Protein AF-A0A5B0RW59-F1 (afdb_monomer)

Structure (mmCIF, N/CA/C/O backbone):
data_AF-A0A5B0RW59-F1
#
_entry.id   AF-A0A5B0RW59-F1
#
loop_
_atom_site.group_PDB
_atom_site.id
_atom_site.type_symbol
_atom_site.label_atom_id
_atom_site.label_alt_id
_atom_site.label_comp_id
_atom_site.label_asym_id
_atom_site.label_entity_id
_atom_site.label_seq_id
_atom_site.pdbx_PDB_ins_code
_atom_site.Cartn_x
_atom_site.Cartn_y
_atom_site.Cartn_z
_atom_site.occupancy
_atom_site.B_iso_or_equiv
_atom_site.auth_seq_id
_atom_site.auth_comp_id
_atom_site.auth_asym_id
_atom_site.auth_atom_id
_atom_site.pdbx_PDB_model_num
ATOM 1 N N . MET A 1 1 ? -12.286 11.968 -6.128 1.00 49.53 1 MET A N 1
ATOM 2 C CA . MET A 1 1 ? -11.144 11.504 -5.282 1.00 49.53 1 MET A CA 1
ATOM 3 C C . MET A 1 1 ? -10.356 10.433 -6.025 1.00 49.53 1 MET A C 1
ATOM 5 O O . MET A 1 1 ? -9.141 10.560 -6.102 1.00 49.53 1 MET A O 1
ATOM 9 N N . GLN A 1 2 ? -11.053 9.477 -6.645 1.00 55.59 2 GLN A N 1
ATOM 10 C CA . GLN A 1 2 ? -10.509 8.518 -7.610 1.00 55.59 2 GLN A CA 1
ATOM 11 C C . GLN A 1 2 ? -9.782 9.195 -8.790 1.00 55.59 2 GLN A C 1
ATOM 13 O O . GLN A 1 2 ? -8.636 8.872 -9.065 1.00 55.59 2 GLN A O 1
ATOM 18 N N . ASP A 1 3 ? -10.353 10.267 -9.344 1.00 57.00 3 ASP A N 1
ATOM 19 C CA . ASP A 1 3 ? -9.793 10.981 -10.512 1.00 57.00 3 ASP A CA 1
ATOM 20 C C . ASP A 1 3 ? -8.392 11.570 -10.270 1.00 57.00 3 ASP A C 1
ATOM 22 O O . ASP A 1 3 ? -7.576 11.712 -11.178 1.00 57.00 3 ASP A O 1
ATOM 26 N N . ARG A 1 4 ? -8.083 11.913 -9.012 1.00 59.81 4 ARG A N 1
ATOM 27 C CA . ARG A 1 4 ? -6.758 12.425 -8.629 1.00 59.81 4 ARG A CA 1
ATOM 28 C C . ARG A 1 4 ? -5.722 11.309 -8.564 1.00 59.81 4 ARG A C 1
ATOM 30 O O . ARG A 1 4 ? -4.548 11.570 -8.799 1.00 59.81 4 ARG A O 1
ATOM 37 N N . ILE A 1 5 ? -6.154 10.100 -8.212 1.00 61.66 5 ILE A N 1
ATOM 38 C CA . ILE A 1 5 ? -5.310 8.905 -8.166 1.00 61.66 5 ILE A CA 1
ATOM 39 C C . ILE A 1 5 ? -5.019 8.461 -9.599 1.00 61.66 5 ILE A C 1
ATOM 41 O O . ILE A 1 5 ? -3.859 8.228 -9.930 1.00 61.66 5 ILE A O 1
ATOM 45 N N . ASP A 1 6 ? -6.032 8.460 -10.462 1.00 67.44 6 ASP A N 1
ATOM 46 C CA . ASP A 1 6 ? -5.900 8.047 -11.860 1.00 67.44 6 ASP A CA 1
ATOM 47 C C . ASP A 1 6 ? -4.964 8.990 -12.640 1.00 67.44 6 ASP A C 1
ATOM 49 O O . ASP A 1 6 ? -4.053 8.532 -13.325 1.00 67.44 6 ASP A O 1
ATOM 53 N N . CYS A 1 7 ? -5.065 10.307 -12.417 1.00 64.31 7 CYS A N 1
ATOM 54 C CA . CYS A 1 7 ? -4.178 11.294 -13.046 1.00 64.31 7 CYS A CA 1
ATOM 55 C C . CYS A 1 7 ? -2.702 11.169 -12.606 1.00 64.31 7 CYS A C 1
ATOM 57 O O . CYS A 1 7 ? -1.784 11.483 -13.367 1.00 64.31 7 CYS A O 1
ATOM 59 N N . VAL A 1 8 ? -2.447 10.716 -11.373 1.00 64.81 8 VAL A N 1
ATOM 60 C CA . VAL A 1 8 ? -1.081 10.439 -10.898 1.00 64.81 8 VAL A CA 1
ATOM 61 C C . VAL A 1 8 ? -0.563 9.134 -11.497 1.00 64.81 8 VAL A C 1
ATOM 63 O O . VAL A 1 8 ? 0.610 9.060 -11.849 1.00 64.81 8 VAL A O 1
ATOM 66 N N . VAL A 1 9 ? -1.422 8.125 -11.642 1.00 63.53 9 VAL A N 1
ATOM 67 C CA . VAL A 1 9 ? -1.058 6.830 -12.227 1.00 63.53 9 VAL A CA 1
ATOM 68 C C . VAL A 1 9 ? -0.706 6.966 -13.708 1.00 63.53 9 VAL A C 1
ATOM 70 O O . VAL A 1 9 ? 0.354 6.479 -14.093 1.00 63.53 9 VAL A O 1
ATOM 73 N N . GLU A 1 10 ? -1.501 7.695 -14.495 1.00 66.00 10 GLU A N 1
ATOM 74 C CA . GLU A 1 10 ? -1.199 7.946 -15.914 1.00 66.00 10 GLU A CA 1
ATOM 75 C C . GLU A 1 10 ? 0.136 8.671 -16.106 1.00 66.00 10 GLU A C 1
ATOM 77 O O . GLU A 1 10 ? 0.920 8.315 -16.978 1.00 66.00 10 GLU A O 1
ATOM 82 N N . LYS A 1 11 ? 0.449 9.662 -15.262 1.00 60.78 11 LYS A N 1
ATOM 83 C CA . LYS A 1 11 ? 1.711 10.416 -15.373 1.00 60.78 11 LYS A CA 1
ATOM 84 C C . LYS A 1 11 ? 2.960 9.592 -15.049 1.00 60.78 11 LYS A C 1
ATOM 86 O O . LYS A 1 11 ? 4.062 10.029 -15.374 1.00 60.78 11 LYS A O 1
ATOM 91 N N . ILE A 1 12 ? 2.808 8.453 -14.374 1.00 62.34 12 ILE A N 1
ATOM 92 C CA . ILE A 1 12 ? 3.913 7.566 -13.979 1.00 62.34 12 ILE A CA 1
ATOM 93 C C . ILE A 1 12 ? 4.073 6.405 -14.977 1.00 62.34 12 ILE A C 1
ATOM 95 O O . ILE A 1 12 ? 5.126 5.761 -15.008 1.00 62.34 12 ILE A O 1
ATOM 99 N N . GLU A 1 13 ? 3.066 6.128 -15.809 1.00 53.66 13 GLU A N 1
ATOM 100 C CA . GLU A 1 13 ? 3.146 5.085 -16.830 1.00 53.66 13 GLU A CA 1
ATOM 101 C C . GLU A 1 13 ? 3.973 5.561 -18.032 1.00 53.66 13 GLU A C 1
ATOM 103 O O . GLU A 1 13 ? 3.535 6.329 -18.882 1.00 53.66 13 GLU A O 1
ATOM 108 N N . LEU A 1 14 ? 5.221 5.092 -18.085 1.00 57.97 14 LEU A N 1
ATOM 109 C CA . LEU A 1 14 ? 6.049 5.162 -19.285 1.00 57.97 14 LEU A CA 1
ATOM 110 C C . LEU A 1 14 ? 5.509 4.201 -20.362 1.00 57.97 14 LEU A C 1
ATOM 112 O O . LEU A 1 14 ? 4.989 3.139 -20.009 1.00 57.97 14 LEU A O 1
ATOM 116 N N . PRO A 1 15 ? 5.668 4.534 -21.659 1.00 55.22 15 PRO A N 1
ATOM 117 C CA . PRO A 1 15 ? 5.160 3.723 -22.759 1.00 55.22 15 PRO A CA 1
ATOM 118 C C . PRO A 1 15 ? 5.747 2.302 -22.753 1.00 55.22 15 PRO A C 1
ATOM 120 O O . PRO A 1 15 ? 6.918 2.132 -22.400 1.00 55.22 15 PRO A O 1
ATOM 123 N N . PRO A 1 16 ? 4.967 1.296 -23.187 1.00 56.56 16 PRO A N 1
ATOM 124 C CA . PRO A 1 16 ? 5.332 -0.119 -23.097 1.00 56.56 16 PRO A CA 1
ATOM 125 C C . PRO A 1 16 ? 6.514 -0.549 -23.989 1.00 56.56 16 PRO A C 1
ATOM 127 O O . PRO A 1 16 ? 7.077 -1.609 -23.737 1.00 56.56 16 PRO A O 1
ATOM 130 N N . ASP A 1 17 ? 6.922 0.263 -24.974 1.00 53.44 17 ASP A N 1
ATOM 131 C CA . ASP A 1 17 ? 7.849 -0.153 -26.046 1.00 53.44 17 ASP A CA 1
ATOM 132 C C . ASP A 1 17 ? 9.303 0.338 -25.906 1.00 53.44 17 ASP A C 1
ATOM 134 O O . ASP A 1 17 ? 10.122 0.126 -26.800 1.00 53.44 17 ASP A O 1
ATOM 138 N N . SER A 1 18 ? 9.674 0.984 -24.801 1.00 54.38 18 SER A N 1
ATOM 139 C CA . SER A 1 18 ? 11.071 1.393 -24.597 1.00 54.38 18 SER A CA 1
ATOM 140 C C . SER A 1 18 ? 11.881 0.247 -23.988 1.00 54.38 18 SER A C 1
ATOM 142 O O . SER A 1 18 ? 11.685 -0.093 -22.819 1.00 54.38 18 SER A O 1
ATOM 144 N N . GLU A 1 19 ? 12.819 -0.329 -24.749 1.00 55.16 19 GLU A N 1
ATOM 145 C CA . GLU A 1 19 ? 13.798 -1.280 -24.206 1.00 55.16 19 GLU A CA 1
ATOM 146 C C . GLU A 1 19 ? 14.490 -0.688 -22.960 1.00 55.16 19 GLU A C 1
ATOM 148 O O . GLU A 1 19 ? 14.938 0.467 -22.984 1.00 55.16 19 GLU A O 1
ATOM 153 N N . PRO A 1 20 ? 14.596 -1.444 -21.850 1.00 47.75 20 PRO A N 1
ATOM 154 C CA . PRO A 1 20 ? 15.150 -0.924 -20.612 1.00 47.75 20 PRO A CA 1
ATOM 155 C C . PRO A 1 20 ? 16.665 -0.755 -20.762 1.00 47.75 20 PRO A C 1
ATOM 157 O O . PRO A 1 20 ? 17.444 -1.690 -20.594 1.00 47.75 20 PRO A O 1
ATOM 160 N N . THR A 1 21 ? 17.107 0.462 -21.069 1.00 48.72 21 THR A N 1
ATOM 161 C CA . THR A 1 21 ? 18.529 0.814 -21.092 1.00 48.72 21 THR A CA 1
ATOM 162 C C . THR A 1 21 ? 19.111 0.670 -19.671 1.00 48.72 21 THR A C 1
ATOM 164 O O . THR A 1 21 ? 18.441 1.057 -18.711 1.00 48.72 21 THR A O 1
ATOM 167 N N . PRO A 1 22 ? 20.355 0.187 -19.476 1.00 48.47 22 PRO A N 1
ATOM 168 C CA . PRO A 1 22 ? 20.950 -0.044 -18.14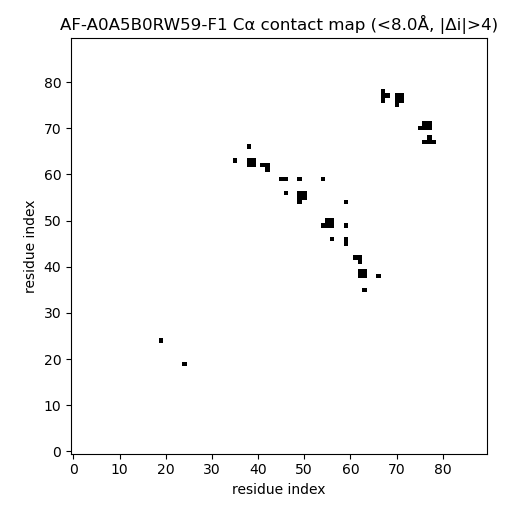8 1.00 48.47 22 PRO A CA 1
ATOM 169 C C . PRO A 1 22 ? 20.881 1.147 -17.169 1.00 48.47 22 PRO A C 1
ATOM 171 O O . PRO A 1 22 ? 20.755 0.955 -15.961 1.00 48.47 22 PRO A O 1
ATOM 174 N N . ALA A 1 23 ? 20.884 2.383 -17.677 1.00 45.69 23 ALA A N 1
ATOM 175 C CA . ALA A 1 23 ? 20.723 3.599 -16.874 1.00 45.69 23 ALA A CA 1
ATOM 176 C C . ALA A 1 23 ? 19.335 3.718 -16.199 1.00 45.69 23 ALA A C 1
ATOM 178 O O . ALA A 1 23 ? 19.221 4.279 -15.108 1.00 45.69 23 ALA A O 1
ATOM 179 N N . ILE A 1 24 ? 18.286 3.142 -16.800 1.00 49.59 24 ILE A N 1
ATOM 180 C CA . ILE A 1 24 ? 16.912 3.118 -16.266 1.00 49.59 24 ILE A CA 1
ATOM 181 C C . ILE A 1 24 ? 16.831 2.204 -15.035 1.00 49.59 24 ILE A C 1
ATOM 183 O O . ILE A 1 24 ? 16.103 2.492 -14.085 1.00 49.59 24 ILE A O 1
ATOM 187 N N . VAL A 1 25 ? 17.620 1.126 -15.005 1.00 45.72 25 VAL A N 1
ATOM 188 C CA . VAL A 1 25 ? 17.668 0.182 -13.878 1.00 45.72 25 VAL A CA 1
ATOM 189 C C . VAL A 1 25 ? 18.272 0.840 -12.634 1.00 45.72 25 VAL A C 1
ATOM 191 O O . VAL A 1 25 ? 17.739 0.679 -11.539 1.00 45.72 25 VAL A O 1
ATOM 194 N N . GLN A 1 26 ? 19.328 1.642 -12.800 1.00 42.94 26 GLN A N 1
ATOM 195 C CA . GLN A 1 26 ? 20.008 2.313 -11.686 1.00 42.94 26 GLN A CA 1
ATOM 196 C C . GLN A 1 26 ? 19.223 3.532 -11.161 1.00 42.94 26 GLN A C 1
ATOM 198 O O . GLN A 1 26 ? 19.147 3.737 -9.950 1.00 42.94 26 GLN A O 1
ATOM 203 N N . GLY A 1 27 ? 18.563 4.293 -12.047 1.00 47.75 27 GLY A N 1
ATOM 204 C CA . GLY A 1 27 ? 17.623 5.356 -11.659 1.00 47.75 27 GLY A CA 1
ATOM 205 C C . GLY A 1 27 ? 16.349 4.831 -10.980 1.00 47.75 27 GLY A C 1
ATOM 206 O O . GLY A 1 27 ? 15.790 5.493 -10.108 1.00 47.75 27 GLY A O 1
ATOM 207 N N . ASN A 1 28 ? 15.921 3.607 -11.308 1.00 54.88 28 ASN A N 1
ATOM 208 C CA . ASN A 1 28 ? 14.798 2.955 -10.633 1.00 54.88 28 ASN A CA 1
ATOM 209 C C . ASN A 1 28 ? 15.104 2.617 -9.167 1.00 54.88 28 ASN A C 1
ATOM 211 O O . ASN A 1 28 ? 14.185 2.641 -8.359 1.00 54.88 28 ASN A O 1
ATOM 215 N N . TRP A 1 29 ? 16.356 2.340 -8.783 1.00 56.34 29 TRP A N 1
ATOM 216 C CA . TRP A 1 29 ? 16.679 1.955 -7.398 1.00 56.34 29 TRP A CA 1
ATOM 217 C C . TRP A 1 29 ? 16.508 3.107 -6.399 1.00 56.34 29 TRP A C 1
ATOM 219 O O . TRP A 1 29 ? 16.032 2.889 -5.284 1.00 56.34 29 TRP A O 1
ATOM 229 N N . SER A 1 30 ? 16.833 4.343 -6.795 1.00 63.97 30 SER A N 1
ATOM 230 C CA . SER A 1 30 ? 16.602 5.527 -5.955 1.00 63.97 30 SER A CA 1
ATOM 231 C C . SER A 1 30 ? 15.110 5.864 -5.847 1.00 63.97 30 SER A C 1
ATOM 233 O O . SER A 1 30 ? 14.625 6.153 -4.752 1.00 63.97 30 SER A O 1
ATOM 235 N N . GLY A 1 31 ? 14.359 5.748 -6.947 1.00 71.38 31 GLY A N 1
ATOM 236 C CA . GLY A 1 31 ? 12.900 5.903 -6.947 1.00 71.38 31 GLY A CA 1
ATOM 237 C C . GLY A 1 31 ? 12.190 4.823 -6.129 1.00 71.38 31 GLY A C 1
ATOM 238 O O . GLY A 1 31 ? 11.260 5.112 -5.376 1.00 71.38 31 GLY A O 1
ATOM 239 N N . ASP A 1 32 ? 12.667 3.585 -6.207 1.00 73.88 32 ASP A N 1
ATOM 240 C CA . ASP A 1 32 ? 12.162 2.463 -5.428 1.00 73.88 32 ASP A CA 1
ATOM 241 C C . ASP A 1 32 ? 12.401 2.659 -3.929 1.00 73.88 32 ASP A C 1
ATOM 243 O O . ASP A 1 32 ? 11.494 2.437 -3.131 1.00 73.88 32 ASP A O 1
ATOM 247 N N . TRP A 1 33 ? 13.566 3.165 -3.524 1.00 73.44 33 TRP A N 1
ATOM 248 C CA . TRP A 1 33 ? 13.822 3.511 -2.124 1.00 73.44 33 TRP A CA 1
ATOM 249 C C . TRP A 1 33 ? 12.878 4.605 -1.598 1.00 73.44 33 TRP A C 1
ATOM 251 O O . TRP A 1 33 ? 12.347 4.502 -0.488 1.00 73.44 33 TRP A O 1
ATOM 261 N N . ILE A 1 34 ? 12.627 5.646 -2.398 1.00 81.75 34 ILE A N 1
ATOM 262 C CA . ILE A 1 34 ? 11.681 6.719 -2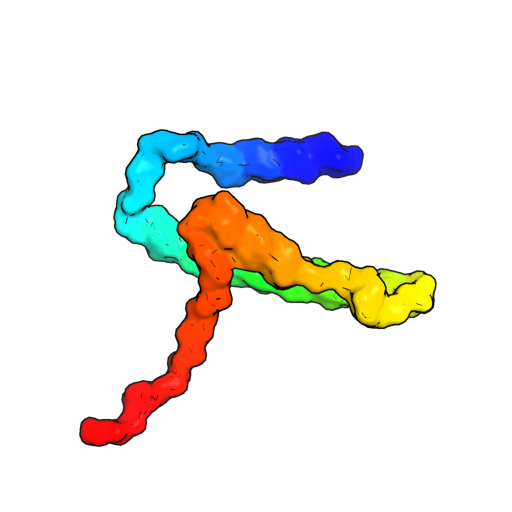.049 1.00 81.75 34 ILE A CA 1
ATOM 263 C C . ILE A 1 34 ? 10.263 6.151 -1.905 1.00 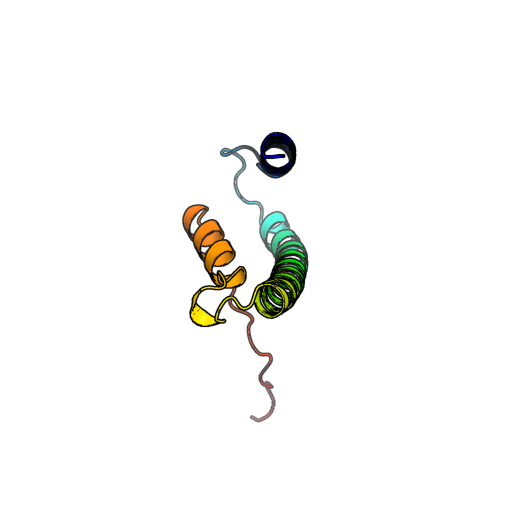81.75 34 ILE A C 1
ATOM 265 O O . ILE A 1 34 ? 9.590 6.402 -0.904 1.00 81.75 34 ILE A O 1
ATOM 269 N N . ASN A 1 35 ? 9.832 5.329 -2.863 1.00 81.81 35 ASN A N 1
ATOM 270 C CA . ASN A 1 35 ? 8.523 4.681 -2.836 1.00 81.81 35 ASN A CA 1
ATOM 271 C C . ASN A 1 35 ? 8.367 3.744 -1.629 1.00 81.81 35 ASN A C 1
ATOM 273 O O . ASN A 1 35 ? 7.296 3.715 -1.021 1.00 81.81 35 ASN A O 1
ATOM 277 N N . TRP A 1 36 ? 9.432 3.044 -1.228 1.00 81.94 36 TRP A N 1
ATOM 278 C CA . TRP A 1 36 ? 9.433 2.217 -0.020 1.00 81.94 36 TRP A CA 1
ATOM 279 C C . TRP A 1 36 ? 9.226 3.047 1.243 1.00 81.94 36 TRP A C 1
ATOM 281 O O . TRP A 1 36 ? 8.362 2.726 2.062 1.00 81.94 36 TRP A O 1
ATOM 291 N N . ASN A 1 37 ? 9.944 4.163 1.372 1.00 84.75 37 ASN A N 1
ATOM 292 C CA . ASN A 1 37 ? 9.756 5.073 2.500 1.00 84.75 37 ASN A CA 1
ATOM 293 C C . ASN A 1 37 ? 8.342 5.669 2.538 1.00 84.75 37 ASN A C 1
ATOM 295 O O . ASN A 1 37 ? 7.751 5.771 3.614 1.00 84.75 37 ASN A O 1
ATOM 299 N N . HIS A 1 38 ? 7.759 6.004 1.384 1.00 86.56 38 HIS A N 1
ATOM 300 C CA . HIS A 1 38 ? 6.367 6.454 1.321 1.00 86.56 38 HIS A CA 1
ATOM 301 C C . HIS A 1 38 ? 5.383 5.365 1.764 1.00 86.56 38 HIS A C 1
ATOM 303 O O . HIS A 1 38 ? 4.480 5.655 2.550 1.00 86.56 38 HIS A O 1
ATOM 309 N N . CYS A 1 39 ? 5.567 4.118 1.319 1.00 87.19 39 CYS A N 1
ATOM 310 C CA . CYS A 1 39 ? 4.723 2.997 1.741 1.00 87.19 39 CYS A CA 1
ATOM 311 C C . CYS A 1 39 ? 4.795 2.779 3.258 1.00 87.19 39 CYS A C 1
ATOM 313 O O . CYS A 1 39 ? 3.761 2.597 3.900 1.00 87.19 39 CYS A O 1
ATOM 315 N N . TYR A 1 40 ? 5.992 2.887 3.842 1.00 86.69 40 TYR A N 1
ATOM 316 C CA . TYR A 1 40 ? 6.180 2.816 5.290 1.00 86.69 40 TYR A CA 1
ATOM 317 C C . TYR A 1 40 ? 5.435 3.939 6.027 1.00 86.69 40 TYR A C 1
ATOM 319 O O . TYR A 1 40 ? 4.673 3.673 6.954 1.00 86.69 40 TYR A O 1
ATOM 327 N N . GLN A 1 41 ? 5.582 5.194 5.594 1.00 90.00 41 GLN A N 1
ATOM 328 C CA . GLN A 1 41 ? 4.882 6.327 6.215 1.00 90.00 41 GLN A CA 1
ATOM 329 C C . GLN A 1 41 ? 3.353 6.206 6.108 1.00 90.00 41 GLN A C 1
ATOM 331 O O . GLN A 1 41 ? 2.640 6.527 7.060 1.00 90.00 41 GLN A O 1
ATOM 336 N N . LEU A 1 42 ? 2.843 5.730 4.968 1.00 90.81 42 LEU A N 1
ATOM 337 C CA . LEU A 1 42 ? 1.418 5.455 4.762 1.00 90.81 42 LEU A CA 1
ATOM 338 C C . LEU A 1 42 ? 0.913 4.353 5.698 1.00 90.81 42 LEU A C 1
ATOM 340 O O . LEU A 1 42 ? -0.141 4.521 6.307 1.00 90.81 42 LEU A O 1
ATOM 344 N N . GLN A 1 43 ? 1.677 3.272 5.868 1.00 92.75 43 GLN A N 1
ATOM 345 C CA . GLN A 1 43 ? 1.331 2.191 6.791 1.00 92.75 43 GLN A CA 1
ATOM 346 C C . GLN A 1 43 ? 1.166 2.700 8.229 1.00 92.75 43 GLN A C 1
ATOM 348 O O . GLN A 1 43 ? 0.198 2.344 8.897 1.00 92.75 43 GLN A O 1
ATOM 353 N N . GLN A 1 44 ? 2.070 3.570 8.690 1.00 91.00 44 GLN A N 1
ATOM 354 C CA . GLN A 1 44 ? 1.997 4.132 10.041 1.00 91.00 44 GLN A CA 1
ATOM 355 C C . GLN A 1 44 ? 0.759 5.014 10.234 1.00 91.00 44 GLN A C 1
ATOM 357 O O . GLN A 1 44 ? 0.115 4.942 11.278 1.00 91.00 44 GLN A O 1
ATOM 362 N N . LYS A 1 45 ? 0.390 5.805 9.219 1.00 92.31 45 LYS A N 1
ATOM 363 C CA . LYS A 1 45 ? -0.846 6.602 9.250 1.00 92.31 45 LYS A CA 1
ATOM 364 C C . LYS A 1 45 ? -2.089 5.717 9.296 1.00 92.31 45 LYS A C 1
ATOM 366 O O . LYS A 1 45 ? -2.986 6.000 10.075 1.00 92.31 45 LYS A O 1
ATOM 371 N N . LEU A 1 46 ? -2.117 4.634 8.516 1.00 90.69 46 LEU A N 1
ATOM 372 C CA . LEU A 1 46 ? -3.222 3.671 8.535 1.00 90.69 46 LEU A CA 1
ATOM 373 C C . LEU A 1 46 ? -3.349 2.960 9.882 1.00 90.69 46 LEU A C 1
ATOM 375 O O . LEU A 1 46 ? -4.462 2.725 10.333 1.00 90.69 46 LEU A O 1
ATOM 379 N N . TYR A 1 47 ? -2.236 2.633 10.543 1.00 92.94 47 TYR A N 1
ATOM 380 C CA . TYR A 1 47 ? -2.292 2.072 11.892 1.00 92.94 47 TYR A CA 1
ATOM 381 C C . TYR A 1 47 ? -2.819 3.070 12.924 1.00 92.94 47 TYR A C 1
ATOM 383 O O . TYR A 1 47 ? -3.603 2.674 13.782 1.00 92.94 47 TYR A O 1
ATOM 391 N N . ALA A 1 48 ? -2.420 4.342 12.839 1.00 91.50 48 ALA A N 1
ATOM 392 C CA . ALA A 1 48 ? -2.944 5.383 13.721 1.00 91.50 48 ALA A CA 1
ATOM 393 C C . ALA A 1 48 ? -4.455 5.589 13.513 1.00 91.50 48 ALA A C 1
ATOM 395 O O . ALA A 1 48 ? -5.217 5.556 14.472 1.00 91.50 48 ALA A O 1
ATOM 396 N N . ASP A 1 49 ? -4.894 5.689 12.259 1.00 93.44 49 ASP A N 1
ATOM 397 C CA . ASP A 1 49 ? -6.310 5.834 11.907 1.00 93.44 49 ASP A CA 1
ATOM 398 C C . ASP A 1 49 ? -7.132 4.609 12.348 1.00 93.44 49 ASP A C 1
ATOM 400 O O . ASP A 1 49 ? -8.175 4.728 12.986 1.00 93.44 49 ASP A O 1
ATOM 404 N N . ALA A 1 50 ? -6.614 3.400 12.117 1.00 92.00 50 ALA A N 1
ATOM 405 C CA . ALA A 1 50 ? -7.246 2.171 12.582 1.00 92.00 50 ALA A CA 1
ATOM 406 C C . ALA A 1 50 ? -7.387 2.127 14.108 1.00 92.00 50 ALA A C 1
ATOM 408 O O . ALA A 1 50 ? -8.420 1.687 14.611 1.00 92.00 50 ALA A O 1
ATOM 409 N N . HIS A 1 51 ? -6.380 2.604 14.843 1.00 92.31 51 HIS A N 1
ATOM 410 C CA . HIS A 1 51 ? -6.446 2.711 16.296 1.00 92.31 51 HIS A CA 1
ATOM 411 C C . HIS A 1 51 ? -7.573 3.658 16.738 1.00 92.31 51 HIS A C 1
ATOM 413 O O . HIS A 1 51 ? -8.392 3.278 17.579 1.00 92.31 51 HIS A O 1
ATOM 419 N N . ASP A 1 52 ? -7.673 4.838 16.125 1.00 94.50 52 ASP A N 1
ATOM 420 C CA . ASP A 1 52 ? -8.714 5.828 16.434 1.00 94.50 52 ASP A CA 1
ATOM 421 C C . ASP A 1 52 ? -10.122 5.299 16.119 1.00 94.50 52 ASP A C 1
ATOM 423 O O . ASP A 1 52 ? -11.071 5.505 16.882 1.00 94.50 52 ASP A O 1
ATOM 427 N N . HIS A 1 53 ? -10.243 4.517 15.047 1.00 93.75 53 HIS A N 1
ATOM 428 C CA . HIS A 1 53 ? -11.483 3.870 14.627 1.00 93.75 53 HIS A CA 1
ATOM 429 C C . HIS A 1 53 ? -11.758 2.517 15.310 1.00 93.75 53 HIS A C 1
ATOM 431 O O . HIS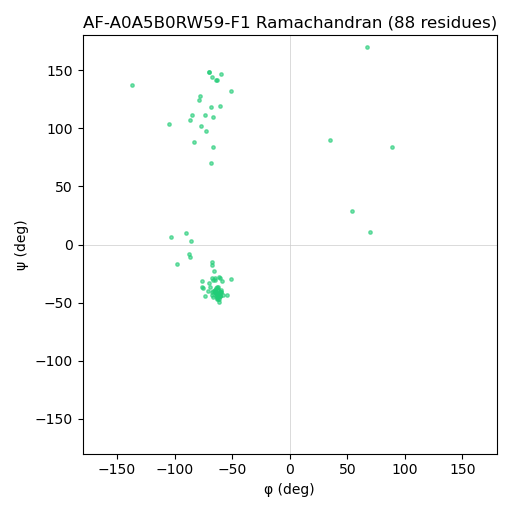 A 1 53 ? -12.759 1.867 14.996 1.00 93.75 53 HIS A O 1
ATOM 437 N N . ARG A 1 54 ? -10.911 2.080 16.257 1.00 93.50 54 ARG A N 1
ATOM 438 C CA . ARG A 1 54 ? -10.991 0.765 16.934 1.00 93.50 54 ARG A CA 1
ATOM 439 C C . ARG A 1 54 ? -11.026 -0.423 15.962 1.00 93.50 54 ARG A C 1
ATOM 441 O O . ARG A 1 54 ? -11.594 -1.474 16.266 1.00 93.50 54 ARG A O 1
ATOM 448 N N . ILE A 1 55 ? -10.414 -0.261 14.794 1.00 92.75 55 ILE A N 1
ATOM 449 C CA . ILE A 1 55 ? -10.230 -1.317 13.806 1.00 92.75 55 ILE A CA 1
ATOM 450 C C . ILE A 1 55 ? -9.064 -2.194 14.276 1.00 92.75 55 ILE A C 1
ATOM 452 O O . ILE A 1 55 ? -7.978 -1.684 14.565 1.00 92.75 55 ILE A O 1
ATOM 456 N N . PRO A 1 56 ? -9.244 -3.520 14.362 1.00 91.44 56 PRO A N 1
ATOM 457 C CA . PRO A 1 56 ? -8.170 -4.401 14.779 1.00 91.44 56 PRO A CA 1
ATOM 458 C C . PRO A 1 56 ? -7.057 -4.438 13.728 1.00 91.44 56 PRO A C 1
ATOM 460 O O . PRO A 1 56 ? -7.307 -4.437 12.524 1.00 91.44 56 PRO A O 1
ATOM 463 N N . GLN A 1 57 ? -5.810 -4.541 14.185 1.00 85.75 57 GLN A N 1
ATOM 464 C CA . GLN A 1 57 ? -4.636 -4.392 13.322 1.00 85.75 57 GLN A CA 1
ATOM 465 C C . GLN A 1 57 ? -4.550 -5.430 12.192 1.00 85.75 57 GLN A C 1
ATOM 467 O O . GLN A 1 57 ? -4.026 -5.127 11.125 1.00 85.75 57 GLN A O 1
ATOM 472 N N . TRP A 1 58 ? -5.113 -6.629 12.384 1.00 88.88 58 TRP A N 1
ATOM 473 C CA . TRP A 1 58 ? -5.176 -7.664 11.344 1.00 88.88 58 TRP A CA 1
ATOM 474 C C . TRP A 1 58 ? -6.060 -7.272 10.151 1.00 88.88 58 TRP A C 1
ATOM 476 O O . TRP A 1 58 ? -5.884 -7.816 9.064 1.00 88.88 58 TRP A O 1
ATOM 486 N N . ALA A 1 59 ? -6.999 -6.341 10.343 1.00 89.75 59 AL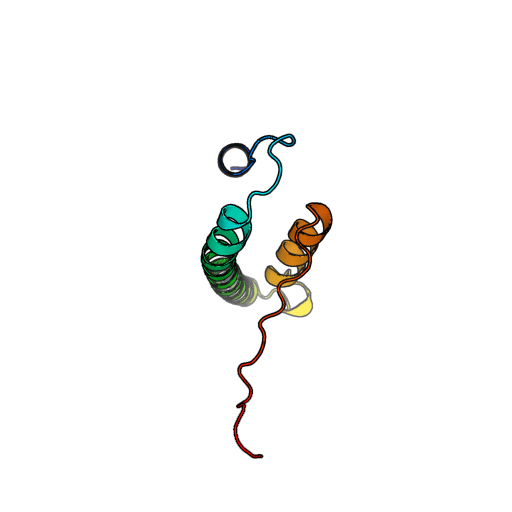A A N 1
ATOM 487 C CA . ALA A 1 59 ? -7.866 -5.824 9.288 1.00 89.75 59 ALA A CA 1
ATOM 488 C C . ALA A 1 59 ? -7.234 -4.635 8.546 1.00 89.75 59 ALA A C 1
ATOM 490 O O . ALA A 1 59 ? -7.771 -4.187 7.532 1.00 89.75 59 ALA A O 1
ATOM 491 N N . VAL A 1 60 ? -6.100 -4.114 9.030 1.00 89.31 60 VAL A N 1
ATOM 492 C CA . VAL A 1 60 ? -5.403 -2.998 8.390 1.00 89.31 60 VAL A CA 1
ATOM 493 C C . VAL A 1 60 ? -4.616 -3.526 7.188 1.00 89.31 60 VAL A C 1
ATOM 495 O O . VAL A 1 60 ? -3.792 -4.431 7.342 1.00 89.31 60 VAL A O 1
ATOM 498 N N . PRO A 1 61 ? -4.829 -2.977 5.980 1.00 87.94 61 PRO A N 1
ATOM 499 C CA . PRO A 1 61 ? -4.135 -3.444 4.790 1.00 87.94 61 PRO A CA 1
ATOM 500 C C . PRO A 1 61 ? -2.623 -3.208 4.893 1.00 87.94 61 PRO A C 1
ATOM 502 O O . PRO A 1 61 ? -2.163 -2.169 5.374 1.00 87.94 61 PRO A O 1
ATOM 505 N N . ASN A 1 62 ? -1.845 -4.174 4.395 1.00 88.88 62 ASN A N 1
ATOM 506 C CA . ASN A 1 62 ? -0.394 -4.057 4.299 1.00 88.88 62 ASN A CA 1
ATOM 507 C C . ASN A 1 62 ? -0.005 -3.369 2.979 1.00 88.88 62 ASN A C 1
ATOM 509 O O . ASN A 1 62 ? -0.096 -3.950 1.887 1.00 88.88 62 ASN A O 1
ATOM 513 N N . VAL A 1 63 ? 0.431 -2.115 3.087 1.00 88.19 63 VAL A N 1
ATOM 514 C CA . VAL A 1 63 ? 0.788 -1.249 1.955 1.00 88.19 63 VAL A CA 1
ATOM 515 C C . VAL A 1 63 ? 2.003 -1.804 1.207 1.00 88.19 63 VAL A C 1
ATOM 517 O O . VAL A 1 63 ? 1.996 -1.850 -0.024 1.00 88.19 63 VAL A O 1
ATOM 520 N N . ASN A 1 64 ? 3.009 -2.310 1.928 1.00 83.06 64 ASN A N 1
ATOM 521 C CA . ASN A 1 64 ? 4.214 -2.888 1.323 1.00 83.06 64 ASN A CA 1
ATOM 522 C C . ASN A 1 64 ? 3.893 -4.145 0.508 1.00 83.06 64 ASN A C 1
ATOM 524 O O . ASN A 1 64 ? 4.400 -4.310 -0.602 1.00 83.06 64 ASN A O 1
ATOM 528 N N . THR A 1 65 ? 3.018 -5.015 1.019 1.00 84.75 65 THR A N 1
ATOM 529 C CA . THR A 1 65 ? 2.582 -6.215 0.290 1.00 84.75 65 THR A CA 1
ATOM 530 C C . THR A 1 65 ? 1.834 -5.842 -0.988 1.00 84.75 65 THR A C 1
ATOM 532 O O . THR A 1 65 ? 2.122 -6.389 -2.053 1.00 84.75 65 THR A O 1
ATOM 535 N N . THR A 1 66 ? 0.928 -4.864 -0.908 1.00 86.88 66 THR A N 1
ATOM 536 C CA . THR A 1 66 ? 0.180 -4.357 -2.070 1.00 86.88 66 THR A CA 1
ATOM 537 C C . THR A 1 66 ? 1.115 -3.786 -3.134 1.00 86.88 66 THR A C 1
ATOM 539 O O . THR A 1 66 ? 0.977 -4.075 -4.326 1.00 86.88 66 THR A O 1
ATOM 542 N N . TRP A 1 67 ? 2.109 -3.004 -2.717 1.00 84.94 67 TRP A N 1
ATOM 543 C CA . TRP A 1 67 ? 3.075 -2.435 -3.645 1.00 84.94 67 TRP A CA 1
ATOM 544 C C . TRP A 1 67 ? 3.973 -3.503 -4.285 1.00 84.94 67 TRP A C 1
ATOM 546 O O . TRP A 1 67 ? 4.140 -3.493 -5.506 1.00 84.94 67 TRP A O 1
ATOM 556 N N . ASN A 1 68 ? 4.469 -4.476 -3.517 1.00 82.69 68 ASN A N 1
ATOM 557 C CA . ASN A 1 68 ? 5.228 -5.605 -4.063 1.00 82.69 68 ASN A CA 1
ATOM 558 C C . ASN A 1 68 ? 4.408 -6.421 -5.077 1.00 82.69 68 ASN A C 1
ATOM 560 O O . ASN A 1 68 ? 4.922 -6.773 -6.139 1.00 82.69 68 ASN A O 1
ATOM 564 N N . ALA A 1 69 ? 3.121 -6.661 -4.813 1.00 85.00 69 ALA A N 1
ATOM 565 C CA . ALA A 1 69 ? 2.235 -7.321 -5.773 1.00 85.00 69 ALA A CA 1
ATOM 566 C C . ALA A 1 69 ? 2.110 -6.520 -7.084 1.00 85.00 69 ALA A C 1
ATOM 568 O O . ALA A 1 69 ? 2.184 -7.091 -8.175 1.00 85.00 69 ALA A O 1
ATOM 569 N N . ARG A 1 70 ? 2.007 -5.185 -6.998 1.00 82.69 70 ARG A N 1
ATOM 570 C CA . ARG A 1 70 ? 1.996 -4.305 -8.179 1.00 82.69 70 ARG A CA 1
ATOM 571 C C . ARG A 1 70 ? 3.312 -4.371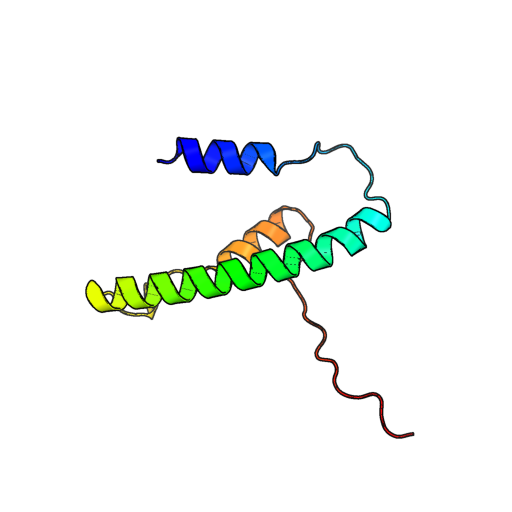 -8.956 1.00 82.69 70 ARG A C 1
ATOM 573 O O . ARG A 1 70 ? 3.275 -4.438 -10.182 1.00 82.69 70 ARG A O 1
ATOM 580 N N . ARG A 1 71 ? 4.461 -4.387 -8.273 1.00 84.31 71 ARG A N 1
ATOM 581 C CA . ARG A 1 71 ? 5.776 -4.551 -8.921 1.00 84.31 71 ARG A CA 1
ATOM 582 C C . ARG A 1 71 ? 5.886 -5.877 -9.666 1.00 84.31 71 ARG A C 1
ATOM 584 O O . ARG A 1 71 ? 6.352 -5.887 -10.803 1.00 84.31 71 ARG A O 1
ATOM 591 N N . ASN A 1 72 ? 5.424 -6.965 -9.048 1.00 83.25 72 ASN A N 1
ATOM 592 C CA . ASN A 1 72 ? 5.422 -8.294 -9.660 1.00 83.25 72 ASN A CA 1
ATOM 593 C C . ASN A 1 72 ? 4.576 -8.319 -10.934 1.00 83.25 72 ASN A C 1
ATOM 595 O O . ASN A 1 72 ? 5.037 -8.817 -11.957 1.00 83.25 72 ASN A O 1
ATOM 599 N N . ARG A 1 73 ? 3.386 -7.705 -10.907 1.00 79.62 73 ARG A N 1
ATOM 600 C CA . ARG A 1 73 ? 2.534 -7.565 -12.098 1.00 79.62 73 ARG A CA 1
ATOM 601 C C . ARG A 1 73 ? 3.221 -6.808 -13.241 1.00 79.62 73 ARG A C 1
ATOM 603 O O . ARG A 1 73 ? 2.949 -7.092 -14.397 1.00 79.62 73 ARG A O 1
ATOM 610 N N . LEU A 1 74 ? 4.101 -5.858 -12.924 1.00 80.06 74 LEU A N 1
ATOM 611 C CA . LEU A 1 74 ? 4.854 -5.057 -13.897 1.00 80.06 74 LEU A CA 1
ATOM 612 C C . LEU A 1 74 ? 6.209 -5.678 -14.291 1.00 80.06 74 LEU A C 1
ATOM 614 O O . LEU A 1 74 ? 7.031 -4.992 -14.890 1.00 80.06 74 LEU A O 1
ATOM 618 N N . GLY A 1 75 ? 6.492 -6.927 -13.903 1.00 77.69 75 GLY A N 1
ATOM 619 C CA . GLY A 1 75 ? 7.758 -7.599 -14.224 1.00 77.69 75 GLY A CA 1
ATOM 620 C C . GLY A 1 75 ? 8.991 -7.042 -13.499 1.00 77.69 75 GLY A C 1
ATOM 621 O O . GLY A 1 75 ? 10.112 -7.410 -13.831 1.00 77.69 75 GLY A O 1
ATOM 622 N N . ARG A 1 76 ? 8.815 -6.170 -12.494 1.00 76.44 76 ARG A N 1
ATOM 623 C CA . ARG A 1 76 ? 9.924 -5.526 -11.754 1.00 76.44 76 ARG A CA 1
ATOM 624 C C . ARG A 1 76 ? 10.447 -6.355 -10.577 1.00 76.44 76 ARG A C 1
ATOM 626 O O . ARG A 1 76 ? 11.467 -5.999 -9.992 1.00 76.44 76 ARG A O 1
ATOM 633 N N . GLY A 1 77 ? 9.725 -7.416 -10.213 1.00 73.88 77 GLY A N 1
ATOM 634 C CA . GLY A 1 77 ? 10.031 -8.279 -9.072 1.00 73.88 77 GLY A CA 1
ATOM 635 C C . GLY A 1 77 ? 9.872 -7.598 -7.701 1.00 73.88 77 GLY A C 1
ATOM 636 O O . GLY A 1 77 ? 9.682 -6.376 -7.610 1.00 73.88 77 GLY A O 1
ATOM 637 N N . PRO A 1 78 ? 9.937 -8.378 -6.608 1.00 68.94 78 PRO A N 1
ATOM 638 C CA . PRO A 1 78 ? 9.901 -7.838 -5.256 1.00 68.94 78 PRO A CA 1
ATOM 639 C C . PRO A 1 78 ? 11.195 -7.078 -4.958 1.00 68.94 78 PRO A C 1
ATOM 641 O O . PRO A 1 78 ? 12.267 -7.447 -5.440 1.00 68.94 78 PRO A O 1
ATOM 644 N N . LEU A 1 79 ? 11.112 -6.035 -4.130 1.00 70.00 79 LEU A N 1
ATOM 645 C CA . LEU A 1 79 ? 12.326 -5.393 -3.635 1.00 70.00 79 LEU A CA 1
ATOM 646 C C . LEU A 1 79 ? 13.063 -6.336 -2.693 1.00 70.00 79 LEU A C 1
ATOM 648 O O . LEU A 1 79 ? 12.548 -6.709 -1.641 1.00 70.00 79 LEU A O 1
ATOM 652 N N . GLN A 1 80 ? 14.281 -6.696 -3.079 1.00 66.00 80 GLN A N 1
ATOM 653 C CA . GLN A 1 80 ? 15.229 -7.360 -2.203 1.00 66.00 80 GLN A CA 1
ATOM 654 C C . GLN A 1 80 ? 16.273 -6.331 -1.790 1.00 66.00 80 GLN A C 1
ATOM 656 O O . GLN A 1 80 ? 17.148 -5.966 -2.573 1.00 66.00 80 GLN A O 1
ATOM 661 N N . PHE A 1 81 ? 16.165 -5.830 -0.562 1.00 61.38 81 PHE A N 1
ATOM 662 C CA . PHE A 1 81 ? 17.255 -5.060 0.020 1.00 61.38 81 PHE A CA 1
ATOM 663 C C . PHE A 1 81 ? 18.357 -6.041 0.392 1.00 61.38 81 PHE A C 1
ATOM 665 O O . PHE A 1 81 ? 18.185 -6.865 1.289 1.00 61.38 81 PHE A O 1
ATOM 672 N N . VAL A 1 82 ? 19.481 -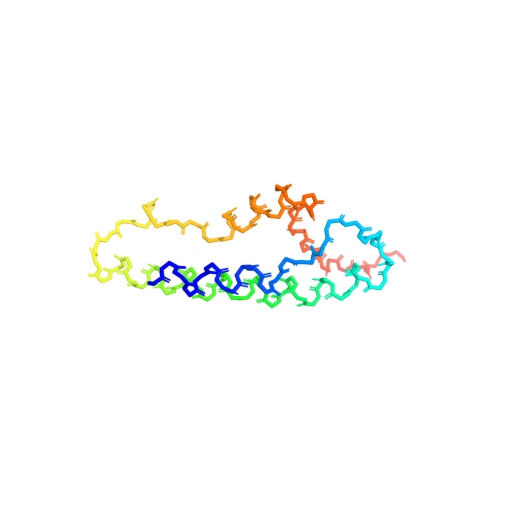5.975 -0.318 1.00 56.53 82 VAL A N 1
ATOM 673 C CA . VAL A 1 82 ? 20.671 -6.725 0.070 1.00 56.53 82 VAL A CA 1
ATOM 674 C C . VAL A 1 82 ? 21.141 -6.124 1.390 1.00 56.53 82 VAL A C 1
ATOM 676 O O . VAL A 1 82 ? 21.588 -4.977 1.433 1.00 56.53 82 VAL A O 1
ATOM 679 N N . SER A 1 83 ? 21.000 -6.863 2.492 1.00 47.25 83 SER A N 1
ATOM 680 C CA . SER A 1 83 ? 21.649 -6.475 3.738 1.00 47.25 83 SER A CA 1
ATOM 681 C C . SER A 1 83 ? 23.149 -6.458 3.468 1.00 47.25 83 SER A C 1
ATOM 683 O O . SER A 1 83 ? 23.712 -7.494 3.112 1.00 47.25 83 SER A O 1
ATOM 685 N N . ALA A 1 84 ? 23.796 -5.305 3.620 1.00 50.59 84 ALA A N 1
ATOM 686 C CA . ALA A 1 84 ? 25.248 -5.203 3.591 1.00 50.59 84 ALA A CA 1
ATOM 687 C C . ALA A 1 84 ? 25.830 -5.886 4.843 1.00 50.59 84 ALA A C 1
ATOM 689 O O . ALA A 1 84 ? 26.319 -5.233 5.761 1.00 50.59 84 ALA A O 1
ATOM 690 N N . ILE A 1 85 ? 25.745 -7.214 4.912 1.00 46.62 85 ILE A N 1
ATOM 691 C CA . ILE A 1 85 ? 26.475 -8.009 5.892 1.00 46.62 85 ILE A CA 1
ATOM 692 C C . ILE A 1 85 ? 27.871 -8.220 5.308 1.00 46.62 85 ILE A C 1
ATOM 694 O O . ILE A 1 85 ? 28.136 -9.149 4.557 1.00 46.62 85 ILE A O 1
ATOM 698 N N . SER A 1 86 ? 28.723 -7.243 5.620 1.00 44.75 86 SER A N 1
ATOM 699 C CA . SER A 1 86 ? 30.146 -7.379 5.925 1.00 44.75 86 SER A CA 1
ATOM 700 C C . SER A 1 86 ? 30.925 -8.457 5.155 1.00 44.75 86 SER A C 1
ATOM 702 O O . SER A 1 86 ? 31.158 -9.552 5.662 1.00 44.75 86 SER A O 1
ATOM 704 N N . LEU A 1 87 ? 31.488 -8.079 4.004 1.00 44.91 87 LEU A N 1
ATOM 705 C CA . LEU A 1 87 ? 32.766 -8.639 3.553 1.00 44.91 87 LEU A CA 1
ATOM 706 C C . LEU A 1 87 ? 33.869 -8.167 4.515 1.00 44.91 87 LEU A C 1
ATOM 708 O O . LEU A 1 87 ? 34.539 -7.162 4.277 1.00 44.91 87 LEU A O 1
ATOM 712 N N . ARG A 1 88 ? 34.043 -8.873 5.631 1.00 47.78 88 ARG A N 1
ATOM 713 C CA . ARG A 1 88 ? 35.315 -8.912 6.361 1.00 47.78 88 ARG A CA 1
ATOM 714 C C . ARG A 1 88 ? 35.583 -10.349 6.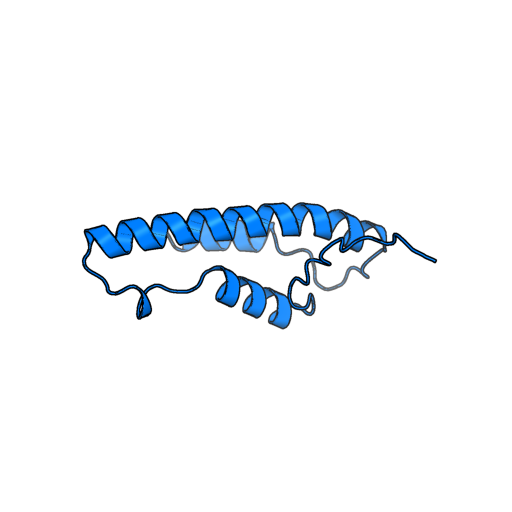780 1.00 47.78 88 ARG A C 1
ATOM 716 O O . ARG A 1 88 ? 34.678 -11.003 7.286 1.00 47.78 88 ARG A O 1
ATOM 723 N N . TYR A 1 89 ? 36.844 -10.739 6.602 1.00 47.41 89 TYR A N 1
ATOM 724 C CA . TYR A 1 89 ? 37.491 -12.017 6.915 1.00 47.41 89 TYR A CA 1
ATOM 725 C C . TYR A 1 89 ? 37.430 -13.085 5.812 1.00 47.41 89 TYR A C 1
ATOM 727 O O .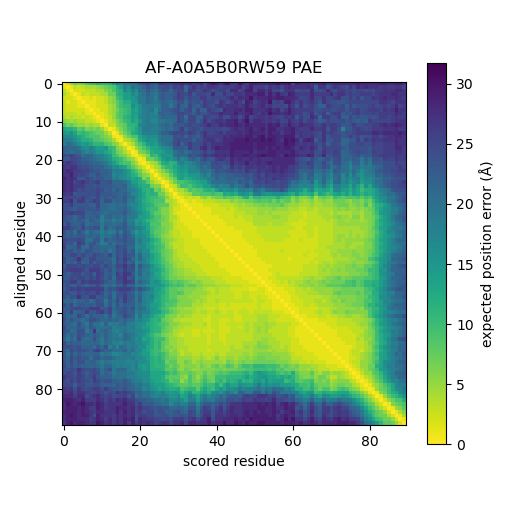 TYR A 1 89 ? 36.580 -13.966 5.842 1.00 47.41 89 TYR A O 1
ATOM 735 N N . PHE A 1 90 ? 38.374 -13.004 4.867 1.00 51.19 90 PHE A N 1
ATOM 736 C CA . PHE A 1 90 ? 39.480 -13.967 4.742 1.00 51.19 90 PHE A CA 1
ATOM 737 C C . PHE A 1 90 ? 40.739 -13.233 4.272 1.00 51.19 90 PHE A C 1
ATOM 739 O O . PHE A 1 90 ? 40.587 -12.283 3.470 1.00 51.19 90 PHE A O 1
#

Mean predicted aligned error: 14.74 Å

Nearest PDB structures (foldseek):
  8ugh-assembly1_4H  TM=2.252E-01  e=3.036E+00  Sus scrofa

Radius of gyration: 17.2 Å; Cα contacts (8 Å, |Δi|>4): 29; chains: 1; bounding box: 51×26×43 Å

Foldseek 3Di:
DVVVVVVVVVVPDDDPPDDCDPVNVVVVVVVVVVVVVVLVVVQVVQVVVCVVVVNDPVPRDRSLVVVQVVCVVVVNHRDDDDPPPDPDDD

pLDDT: mean 71.37, std 16.86, range [42.94, 94.5]

Solvent-accessible surface area (backbone atoms only — not comparable to full-atom values): 5668 Å² total; per-residue (Å²): 116,66,68,62,54,51,58,54,50,59,76,67,59,72,73,93,82,67,78,84,50,75,70,58,61,62,57,43,52,60,54,48,53,52,52,49,53,49,35,52,55,50,42,55,52,51,51,52,52,28,55,78,68,70,47,58,72,90,77,54,80,60,46,61,60,53,51,35,52,53,29,44,76,69,73,67,44,65,87,75,81,77,76,86,76,69,98,71,90,132

Organism: NCBI:txid56615

Sequence (90 aa):
MQDRIDCVVEKIELPPDSEPTPAIVQGNWSGDWINWNHCYQLQQKLYADAHDHRIPQWAVPNVNTTWNARRNRLGRGPLQFVSAISLRYF

Secondary structure (DSSP, 8-state):
-HHHHHHHHHHH---TT----HHHHHHHHHHHHHHHHHHHHHHHHHHHHHHHTT--GGGS--HHHHHHHHHHHTT---------------